Protein AF-A0A1V5UPF5-F1 (afdb_monomer)

Nearest PDB structures (foldseek):
  2l09-assembly1_A  TM=5.453E-01  e=5.089E+00  Nostoc sp. PCC 7120 = FACHB-418
  9bcu-assembly1_C  TM=4.650E-01  e=4.162E+00  Thermococcus kodakarensis

Radius of gyration: 25.53 Å; Cα contacts (8 Å, |Δi|>4): 55; chains: 1; bounding box: 58×65×45 Å

Secondary structure (DSSP, 8-state):
--HHHHHHHHHHHHHHHHHHHTTS---------PPEEESSSS-EEEHHHHHHHHHHHHHHHHHHHHHHHHHHHHHH----S-HHHHHHHHHHHS---PPPPP-HHHHHTT-

Mean predicted aligned error: 14.4 Å

Solvent-accessible surface area (backbone atoms only — not comparable to full-atom values): 6864 Å² total; per-residue (Å²): 129,61,70,67,56,55,50,50,51,51,52,51,57,51,50,56,54,50,62,66,55,66,74,68,71,83,74,84,65,78,80,65,82,67,69,68,42,74,82,46,99,74,32,51,41,31,69,70,56,53,51,52,39,30,74,73,49,36,66,69,52,32,49,57,48,52,50,56,50,28,54,48,30,69,75,67,70,62,83,73,100,46,46,60,62,49,49,56,54,50,46,72,74,57,64,76,83,70,82,74,76,80,59,62,70,64,57,62,74,74,113

Foldseek 3Di:
DPVVVVVVVVVVVVVVVVVVVVVPPPPPDDDPPADWDDPDPQATDHPVLLVVLCVVQNPVRSVVLRVVLRVCCVVPVDDDPHSSVVSVVVCVVVPDPDPDPPDVVVVVVVD

Structure (mmCIF, N/CA/C/O backbone):
data_AF-A0A1V5UPF5-F1
#
_entry.id   AF-A0A1V5UPF5-F1
#
loop_
_atom_site.group_PDB
_atom_site.id
_atom_site.type_symbol
_atom_site.label_atom_id
_atom_site.label_alt_id
_atom_site.label_comp_id
_atom_site.label_asym_id
_atom_site.label_entity_id
_atom_site.label_seq_id
_atom_site.pdbx_PDB_ins_code
_atom_site.Cartn_x
_atom_site.Cartn_y
_atom_site.Cartn_z
_atom_site.occupancy
_atom_site.B_iso_or_equiv
_atom_site.auth_seq_id
_atom_site.auth_comp_id
_atom_site.auth_asym_id
_atom_site.auth_atom_id
_atom_site.pdbx_PDB_model_num
ATOM 1 N N . MET A 1 1 ? 18.493 49.803 26.426 1.00 59.81 1 MET A N 1
ATOM 2 C CA . MET A 1 1 ? 17.443 48.785 26.584 1.00 59.81 1 MET A CA 1
ATOM 3 C C . MET A 1 1 ? 18.143 47.566 27.131 1.00 59.81 1 MET A C 1
ATOM 5 O O . MET A 1 1 ? 19.114 47.123 26.522 1.00 59.81 1 MET A O 1
ATOM 9 N N . ASP A 1 2 ? 17.796 47.146 28.342 1.00 83.88 2 ASP A N 1
ATOM 10 C CA . ASP A 1 2 ? 18.446 45.993 28.954 1.00 83.88 2 ASP A CA 1
ATOM 11 C C . ASP A 1 2 ? 18.198 44.773 28.070 1.00 83.88 2 ASP A C 1
ATOM 13 O O . ASP A 1 2 ? 17.053 44.393 27.844 1.00 83.88 2 ASP A O 1
A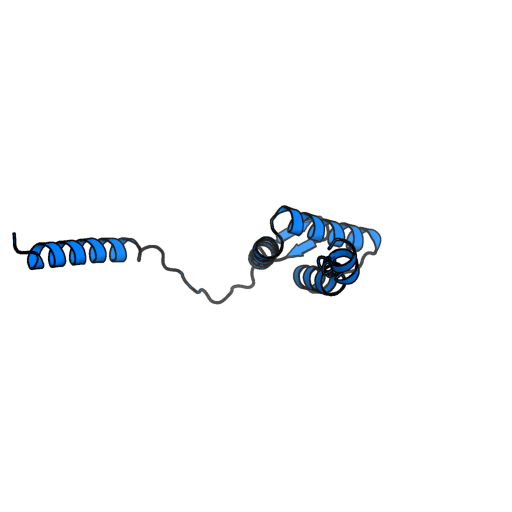TOM 17 N N . LYS A 1 3 ? 19.269 44.136 27.581 1.00 85.19 3 LYS A N 1
ATOM 18 C CA . LYS A 1 3 ? 19.186 42.885 26.800 1.00 85.19 3 LYS A CA 1
ATOM 19 C C . LYS A 1 3 ? 18.378 41.806 27.530 1.00 85.19 3 LYS A C 1
ATOM 21 O O . LYS A 1 3 ? 17.832 40.906 26.908 1.00 85.19 3 LYS A O 1
ATOM 26 N N . LEU A 1 4 ? 18.311 41.909 28.858 1.00 84.19 4 LEU A N 1
ATOM 27 C CA . LEU A 1 4 ? 17.498 41.068 29.724 1.00 84.19 4 LEU A CA 1
ATOM 28 C C . LEU A 1 4 ? 15.991 41.299 29.530 1.00 84.19 4 LEU A C 1
ATOM 30 O O . LEU A 1 4 ? 15.226 40.345 29.599 1.00 84.19 4 LEU A O 1
ATOM 34 N N . GLU A 1 5 ? 15.570 42.536 29.283 1.00 86.75 5 GLU A N 1
ATOM 35 C CA . GLU A 1 5 ? 14.171 42.891 29.037 1.00 86.75 5 GLU A CA 1
ATOM 36 C C . GLU A 1 5 ? 13.729 42.444 27.642 1.00 86.75 5 GLU A C 1
ATOM 38 O O . GLU A 1 5 ? 12.663 41.857 27.488 1.00 86.75 5 GLU A O 1
ATOM 43 N N . GLU A 1 6 ? 14.606 42.592 26.647 1.00 86.44 6 GLU A N 1
ATOM 44 C CA . GLU A 1 6 ? 14.387 42.059 25.296 1.00 86.44 6 GLU A CA 1
ATOM 45 C C . GLU A 1 6 ? 14.307 40.521 25.291 1.00 86.44 6 GLU A C 1
ATOM 47 O O . GLU A 1 6 ? 13.483 39.941 24.586 1.00 86.44 6 GLU A O 1
ATOM 52 N N . LEU A 1 7 ? 15.115 39.842 26.116 1.00 87.44 7 LEU A N 1
ATOM 53 C CA . LEU A 1 7 ? 15.069 38.384 26.259 1.00 87.44 7 LEU A CA 1
ATOM 54 C C . LEU A 1 7 ? 13.761 37.912 26.913 1.00 87.44 7 LEU A C 1
ATOM 56 O O . LEU A 1 7 ? 13.197 36.897 26.505 1.00 87.44 7 LEU A O 1
ATOM 60 N N . LYS A 1 8 ? 13.280 38.648 27.922 1.00 84.00 8 LYS A N 1
ATOM 61 C CA . LYS A 1 8 ? 12.001 38.373 28.590 1.00 84.00 8 LYS A CA 1
ATOM 62 C C . LYS A 1 8 ? 10.819 38.597 27.649 1.00 84.00 8 LYS A C 1
ATOM 64 O O . LYS A 1 8 ? 9.923 37.759 27.611 1.00 84.00 8 LYS A O 1
ATOM 69 N N . ASP A 1 9 ? 10.837 39.677 26.868 1.00 91.81 9 ASP A N 1
ATOM 70 C CA . ASP A 1 9 ? 9.806 39.960 25.865 1.00 91.81 9 ASP A CA 1
ATOM 71 C C . ASP A 1 9 ? 9.770 38.872 24.785 1.00 91.81 9 ASP A C 1
ATOM 73 O O . ASP A 1 9 ? 8.709 38.324 24.487 1.00 91.81 9 ASP A O 1
ATOM 77 N N . LEU A 1 10 ? 10.938 38.457 24.281 1.00 87.25 10 LEU A N 1
ATOM 78 C CA . LEU A 1 10 ? 11.042 37.373 23.305 1.00 87.25 10 LEU A CA 1
ATOM 79 C C . LEU A 1 10 ? 10.534 36.038 23.868 1.00 87.25 10 LEU A C 1
ATOM 81 O O . LEU A 1 10 ? 9.816 35.321 23.170 1.00 87.25 10 LEU A O 1
ATOM 85 N N . ALA A 1 11 ? 10.867 35.714 25.121 1.00 88.06 11 ALA A N 1
ATOM 86 C CA . ALA A 1 11 ? 10.386 34.506 25.788 1.00 88.06 11 ALA A CA 1
ATOM 87 C C . ALA A 1 11 ? 8.857 34.509 25.942 1.00 88.06 11 ALA A C 1
ATOM 89 O O . ALA A 1 11 ? 8.215 33.502 25.649 1.00 88.06 11 ALA A O 1
ATOM 90 N N . ASN A 1 12 ? 8.267 35.650 26.308 1.00 84.50 12 ASN A N 1
ATOM 91 C CA . ASN A 1 12 ? 6.815 35.806 26.398 1.00 84.50 12 ASN A CA 1
ATOM 92 C C . ASN A 1 12 ? 6.145 35.706 25.021 1.00 84.50 12 ASN A C 1
ATOM 94 O O . ASN A 1 12 ? 5.117 35.047 24.884 1.00 84.50 12 ASN A O 1
ATOM 98 N N . ARG A 1 13 ? 6.746 36.292 23.977 1.00 83.25 13 ARG A N 1
ATOM 99 C CA . ARG A 1 13 ? 6.251 36.180 22.597 1.00 83.25 13 ARG A CA 1
ATOM 100 C C . ARG A 1 13 ? 6.244 34.735 22.111 1.00 83.25 13 ARG A C 1
ATOM 102 O O . ARG A 1 13 ? 5.285 34.321 21.469 1.00 83.25 13 ARG A O 1
ATOM 109 N N . ILE A 1 14 ? 7.292 33.976 22.432 1.00 81.00 14 ILE A N 1
ATOM 110 C CA . ILE A 1 14 ? 7.379 32.547 22.116 1.00 81.00 14 ILE A CA 1
ATOM 111 C C . ILE A 1 14 ? 6.324 31.761 22.906 1.00 81.00 14 ILE A C 1
ATOM 113 O O . ILE A 1 14 ? 5.610 30.959 22.309 1.00 81.00 14 ILE A O 1
ATOM 117 N N . LEU A 1 15 ? 6.169 32.018 24.208 1.00 76.88 15 LEU A N 1
ATOM 118 C CA . LEU A 1 15 ? 5.190 31.324 25.049 1.00 76.88 15 LEU A CA 1
ATOM 119 C C . LEU A 1 15 ? 3.757 31.497 24.521 1.00 76.88 15 LEU A C 1
ATOM 121 O O . LEU A 1 15 ? 3.073 30.505 24.293 1.00 76.88 15 LEU A O 1
ATOM 125 N N . VAL A 1 16 ? 3.361 32.732 24.195 1.00 76.50 16 VAL A N 1
ATOM 126 C CA . VAL A 1 16 ? 2.041 33.041 23.614 1.00 76.50 16 VAL A CA 1
ATOM 127 C C . VAL A 1 16 ? 1.817 32.317 22.278 1.00 76.50 16 VAL A C 1
ATOM 129 O O . VAL A 1 16 ? 0.707 31.879 21.984 1.00 76.50 16 VAL A O 1
ATOM 132 N N . THR A 1 17 ? 2.859 32.148 21.454 1.00 71.50 17 THR A N 1
ATOM 133 C CA . THR A 1 17 ? 2.731 31.385 20.197 1.00 71.50 17 THR A CA 1
ATOM 134 C C . THR A 1 17 ? 2.608 29.880 20.410 1.00 71.50 17 THR A C 1
ATOM 136 O O . THR A 1 17 ? 1.927 29.225 19.628 1.00 71.50 17 THR A O 1
ATOM 139 N N . VAL A 1 18 ? 3.228 29.327 21.455 1.00 67.50 18 VAL A N 1
ATOM 140 C CA . VAL A 1 18 ? 3.086 27.906 21.800 1.00 67.50 18 VAL A CA 1
ATOM 141 C C . VAL A 1 18 ? 1.681 27.639 22.338 1.00 67.50 18 VAL A C 1
ATOM 143 O O . VAL A 1 18 ? 1.029 26.719 21.857 1.00 67.50 18 VAL A O 1
ATOM 146 N N . GLU A 1 19 ? 1.163 28.501 23.217 1.00 67.94 19 GLU A N 1
ATOM 147 C CA . GLU A 1 19 ? -0.220 28.431 23.721 1.00 67.94 19 GLU A CA 1
ATOM 148 C C . GLU A 1 19 ? -1.261 28.487 22.584 1.00 67.94 19 GLU A C 1
ATOM 150 O O . GLU A 1 19 ? -2.279 27.798 22.628 1.00 67.94 19 GLU A O 1
ATOM 155 N N . ALA A 1 20 ? -0.995 29.247 21.516 1.00 64.69 20 ALA A N 1
ATOM 156 C CA . ALA A 1 20 ? -1.863 29.303 20.336 1.00 64.69 20 ALA A CA 1
ATOM 157 C C . ALA A 1 20 ? -1.807 28.035 19.455 1.00 64.69 20 ALA A C 1
ATOM 159 O O . ALA A 1 20 ? -2.746 27.771 18.703 1.00 64.69 20 ALA A O 1
ATOM 160 N N . LEU A 1 21 ? -0.730 27.247 19.539 1.00 62.44 21 LEU A N 1
ATOM 161 C CA . LEU A 1 21 ? -0.565 25.980 18.814 1.00 62.44 21 LEU A CA 1
ATOM 162 C C . LEU A 1 21 ? -1.114 24.773 19.594 1.00 62.44 21 LEU A C 1
ATOM 164 O O . LEU A 1 21 ? -1.346 23.719 19.006 1.00 62.44 21 LEU A O 1
ATOM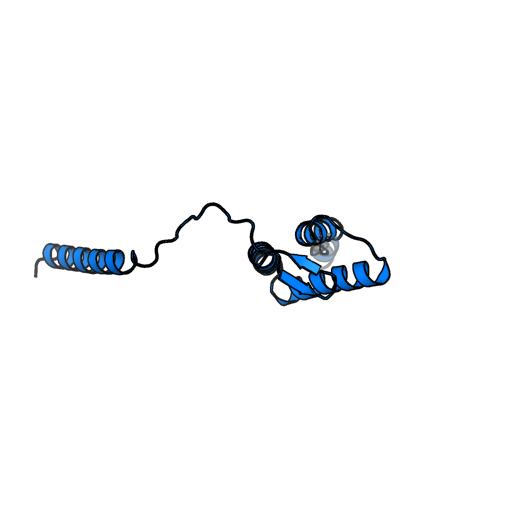 168 N N . GLU A 1 22 ? -1.421 24.930 20.883 1.00 54.81 22 GLU A N 1
ATOM 169 C CA . GLU A 1 22 ? -2.078 23.907 21.715 1.00 54.81 22 GLU A CA 1
ATOM 170 C C . GLU A 1 22 ? -3.590 23.755 21.427 1.00 54.81 22 GLU A C 1
ATOM 172 O O . GLU A 1 22 ? -4.296 23.005 22.102 1.00 54.81 22 GLU A O 1
ATOM 177 N N . GLY A 1 23 ? -4.092 24.418 20.378 1.00 51.62 23 GLY A N 1
ATOM 178 C CA . GLY A 1 23 ? -5.432 24.217 19.820 1.00 51.62 23 GLY A CA 1
ATOM 179 C C . GLY A 1 23 ? -5.564 23.007 18.886 1.00 51.62 23 GLY A C 1
ATOM 180 O O . GLY A 1 23 ? -6.684 22.571 18.617 1.00 51.62 23 GLY A O 1
ATOM 181 N N . GLU A 1 24 ? -4.458 22.412 18.429 1.00 54.84 24 GLU A N 1
ATOM 182 C CA . GLU A 1 24 ? -4.480 21.130 17.717 1.00 54.84 24 GLU A CA 1
ATOM 183 C C . GLU A 1 24 ? -4.115 20.004 18.682 1.00 54.84 24 GLU A C 1
ATOM 185 O O . GLU A 1 24 ? -2.996 19.494 18.745 1.00 54.84 24 GLU A O 1
ATOM 190 N N . CYS A 1 25 ? -5.106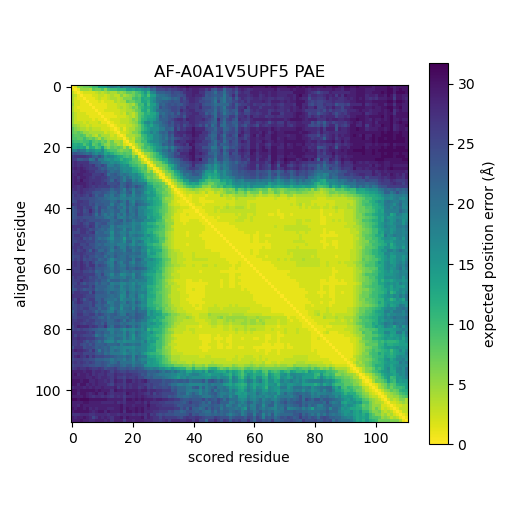 19.614 19.480 1.00 36.41 25 CYS A N 1
ATOM 191 C CA . CYS A 1 25 ? -5.024 18.420 20.298 1.00 36.41 25 CYS A CA 1
ATOM 192 C C . CYS A 1 25 ? -4.808 17.192 19.395 1.00 36.41 25 CYS A C 1
ATOM 194 O O . CYS A 1 25 ? -5.719 16.725 18.711 1.00 36.41 25 CYS A O 1
ATOM 196 N N . PHE A 1 26 ? -3.595 16.628 19.406 1.00 43.66 26 PHE A N 1
ATOM 197 C CA . PHE A 1 26 ? -3.356 15.290 18.870 1.00 43.66 26 PHE A CA 1
ATOM 198 C C . PHE A 1 26 ? -4.019 14.285 19.815 1.00 43.66 26 PHE A C 1
ATOM 200 O O . PHE A 1 26 ? -3.398 13.702 20.707 1.00 43.66 26 PHE A O 1
ATOM 207 N N . THR A 1 27 ? -5.334 14.133 19.677 1.00 45.72 27 THR A N 1
ATOM 208 C CA . THR A 1 27 ? -6.100 13.144 20.419 1.00 45.72 27 THR A CA 1
ATOM 209 C C . THR A 1 27 ? -5.629 11.765 19.975 1.00 45.72 27 THR A C 1
ATOM 211 O O . THR A 1 27 ? -5.994 11.285 18.900 1.00 45.72 27 THR A O 1
ATOM 214 N N . VAL A 1 28 ? -4.828 11.100 20.810 1.00 55.78 28 VAL A N 1
ATOM 215 C CA . VAL A 1 28 ? -4.575 9.660 20.697 1.00 55.78 28 VAL A CA 1
ATOM 216 C C . VAL A 1 28 ? -5.854 8.941 21.134 1.00 55.78 28 VAL A C 1
ATOM 218 O O . VAL A 1 28 ? -5.965 8.406 22.237 1.00 55.78 28 VAL A O 1
ATOM 221 N N . GLU A 1 29 ? -6.877 8.984 20.279 1.00 52.41 29 GLU A N 1
ATOM 222 C CA . GLU A 1 29 ? -8.060 8.154 20.439 1.00 52.41 29 GLU A CA 1
ATOM 223 C C . GLU A 1 29 ? -7.638 6.685 20.306 1.00 52.41 29 GLU A C 1
ATOM 225 O O . GLU A 1 29 ? -6.928 6.300 19.373 1.00 52.41 29 GLU A O 1
ATOM 230 N N . LYS A 1 30 ? -8.090 5.835 21.239 1.00 52.84 30 LYS A N 1
ATOM 231 C CA . LYS A 1 30 ? -7.968 4.376 21.101 1.00 52.84 30 LYS A CA 1
ATOM 232 C C . LYS A 1 30 ? -8.474 3.984 19.711 1.00 52.84 30 LYS A C 1
ATOM 234 O O . LYS A 1 30 ? -9.577 4.411 19.363 1.00 52.84 30 LYS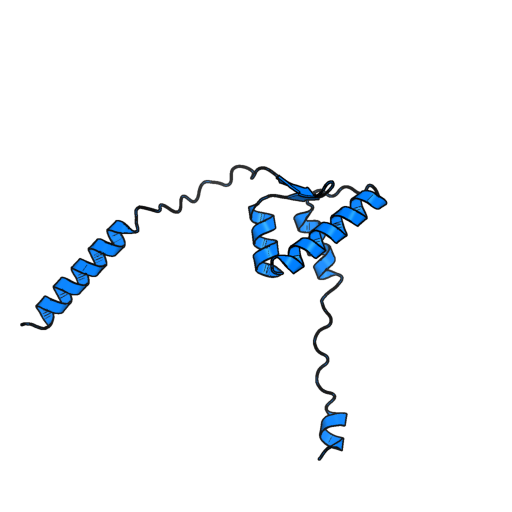 A O 1
ATOM 239 N N . PRO A 1 31 ? -7.731 3.175 18.932 1.00 53.12 31 PRO A N 1
ATOM 240 C CA . PRO A 1 31 ? -8.053 2.948 17.534 1.00 53.12 31 PRO A CA 1
ATOM 241 C C . PRO A 1 31 ? -9.419 2.268 17.436 1.00 53.12 31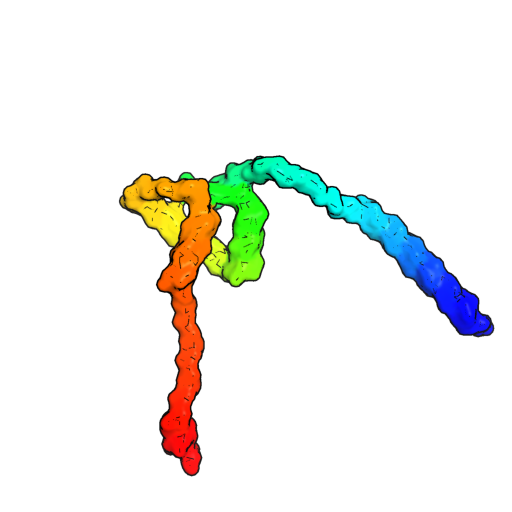 PRO A C 1
ATOM 243 O O . PRO A 1 31 ? -9.550 1.052 17.602 1.00 53.12 31 PRO A O 1
ATOM 246 N N . LYS A 1 32 ? -10.466 3.056 17.155 1.00 60.03 32 LYS A N 1
ATOM 247 C CA . LYS A 1 32 ? -11.680 2.537 16.527 1.00 60.03 32 LYS A CA 1
ATOM 248 C C . LYS A 1 32 ? -11.187 1.746 15.328 1.00 60.03 32 LYS A C 1
ATOM 250 O O . LYS A 1 32 ? -10.373 2.270 14.571 1.00 60.03 32 LYS A O 1
ATOM 255 N N . ARG A 1 33 ? -11.627 0.489 15.192 1.00 62.72 33 ARG A N 1
ATOM 256 C CA . ARG A 1 33 ? -11.252 -0.359 14.051 1.00 62.72 33 ARG A CA 1
ATOM 257 C C . ARG A 1 33 ? -11.478 0.467 12.794 1.00 62.72 33 ARG A C 1
ATOM 259 O O . ARG A 1 33 ? -12.622 0.795 12.474 1.00 62.72 33 ARG A O 1
ATOM 266 N N . SER A 1 34 ? -10.382 0.886 12.177 1.00 74.31 34 SER A N 1
ATOM 267 C CA . SER A 1 34 ? -10.402 1.810 11.060 1.00 74.31 34 SER A CA 1
ATOM 268 C C . SER A 1 34 ? -11.227 1.167 9.955 1.00 74.31 34 SER A C 1
ATOM 270 O O . SER A 1 34 ? -11.109 -0.032 9.678 1.00 74.31 34 SER A O 1
ATOM 272 N N . LYS A 1 35 ? -12.157 1.941 9.391 1.00 87.06 35 LYS A N 1
ATOM 273 C CA . LYS A 1 35 ? -13.024 1.445 8.324 1.00 87.06 35 LYS A CA 1
ATOM 274 C C . LYS A 1 35 ? -12.126 1.052 7.152 1.00 87.06 35 LYS A C 1
ATOM 276 O O . LYS A 1 35 ? -11.272 1.832 6.738 1.00 87.06 35 LYS A O 1
ATOM 281 N N . LYS A 1 36 ? -12.290 -0.173 6.651 1.00 89.88 36 LYS A N 1
ATOM 282 C CA . LYS A 1 36 ? -11.591 -0.606 5.441 1.00 89.88 36 LYS A CA 1
ATOM 283 C C . LYS A 1 36 ? -12.235 0.078 4.242 1.00 89.88 36 LYS A C 1
ATOM 285 O O . LYS A 1 36 ? -13.450 -0.003 4.069 1.00 89.88 36 LYS A O 1
ATOM 290 N N . VAL A 1 37 ? -11.409 0.717 3.433 1.00 93.56 37 VAL A N 1
ATOM 291 C CA . VAL A 1 37 ? -11.771 1.366 2.178 1.00 93.56 37 VAL A CA 1
ATOM 292 C C . VAL A 1 37 ? -11.335 0.458 1.027 1.00 93.56 37 VAL A C 1
ATOM 294 O O . VAL A 1 37 ? -10.357 -0.290 1.128 1.00 93.56 37 VAL A O 1
ATOM 297 N N . ARG A 1 38 ? -12.109 0.469 -0.059 1.00 95.31 38 ARG A N 1
ATOM 298 C CA . ARG A 1 38 ? -11.749 -0.193 -1.315 1.00 95.31 38 ARG A CA 1
ATOM 299 C C . ARG A 1 38 ? -10.823 0.724 -2.104 1.00 95.31 38 ARG A C 1
ATOM 301 O O . ARG A 1 38 ? -11.242 1.813 -2.472 1.00 95.31 38 ARG A O 1
ATOM 308 N N . TYR A 1 39 ? -9.604 0.261 -2.355 1.00 95.06 39 TYR A N 1
ATOM 309 C CA . TYR A 1 39 ? -8.618 0.966 -3.184 1.00 95.06 39 TYR A CA 1
ATOM 310 C C . TYR A 1 39 ? -8.589 0.437 -4.618 1.00 95.06 39 TYR A C 1
ATOM 312 O O . TYR A 1 39 ? -8.264 1.171 -5.539 1.00 95.06 39 TYR A O 1
ATOM 320 N N . ALA A 1 40 ? -8.989 -0.820 -4.806 1.00 95.00 40 ALA A N 1
ATOM 321 C CA . ALA A 1 40 ? -9.264 -1.404 -6.110 1.00 95.00 40 ALA A CA 1
ATOM 322 C C . ALA A 1 40 ? -10.464 -2.358 -6.000 1.00 95.00 40 ALA A C 1
ATOM 324 O O . ALA A 1 40 ? -11.028 -2.554 -4.918 1.00 95.00 40 ALA A O 1
ATOM 325 N N . GLU A 1 41 ? -10.851 -2.985 -7.108 1.00 95.75 41 GLU A N 1
ATOM 326 C CA . GLU A 1 41 ? -12.016 -3.877 -7.178 1.00 95.75 41 GLU A CA 1
ATOM 327 C C . GLU A 1 41 ? -11.947 -5.028 -6.152 1.00 95.75 41 GLU A C 1
ATOM 329 O O . GLU A 1 41 ? -12.921 -5.318 -5.438 1.00 95.75 41 GLU A O 1
ATOM 334 N N . TYR A 1 42 ? -10.756 -5.618 -6.003 1.00 95.88 42 TYR A N 1
ATOM 335 C CA . TYR A 1 42 ? -10.482 -6.741 -5.106 1.00 95.88 42 TYR A CA 1
ATOM 336 C C . TYR A 1 42 ? -9.585 -6.378 -3.916 1.00 95.88 42 TYR A C 1
ATOM 338 O O . TYR A 1 42 ? -9.311 -7.258 -3.096 1.00 95.88 42 TYR A O 1
ATOM 346 N N . VAL A 1 43 ? -9.130 -5.127 -3.787 1.00 96.19 43 VAL A N 1
ATOM 347 C CA . VAL A 1 43 ? -8.170 -4.701 -2.750 1.00 96.19 43 VAL A CA 1
ATOM 348 C C . VAL A 1 43 ? -8.825 -3.760 -1.743 1.00 96.19 43 VAL A C 1
ATOM 350 O O . VAL A 1 43 ? -9.356 -2.703 -2.087 1.00 96.19 43 VAL A O 1
ATOM 353 N N . THR A 1 44 ? -8.756 -4.153 -0.472 1.00 95.94 44 THR A N 1
ATOM 354 C CA . THR A 1 44 ? -9.330 -3.435 0.667 1.00 95.94 44 THR A CA 1
ATOM 355 C C . THR A 1 44 ? -8.315 -3.274 1.790 1.00 95.94 44 THR A C 1
ATOM 357 O O . THR A 1 44 ? -7.744 -4.251 2.278 1.00 95.94 44 THR A O 1
ATOM 360 N N . MET A 1 45 ? -8.124 -2.044 2.254 1.00 95.38 45 MET A N 1
ATOM 361 C CA . MET A 1 45 ? -7.262 -1.740 3.398 1.00 95.38 45 MET A CA 1
ATOM 362 C C . MET A 1 45 ? -7.734 -0.467 4.095 1.00 95.38 45 MET A C 1
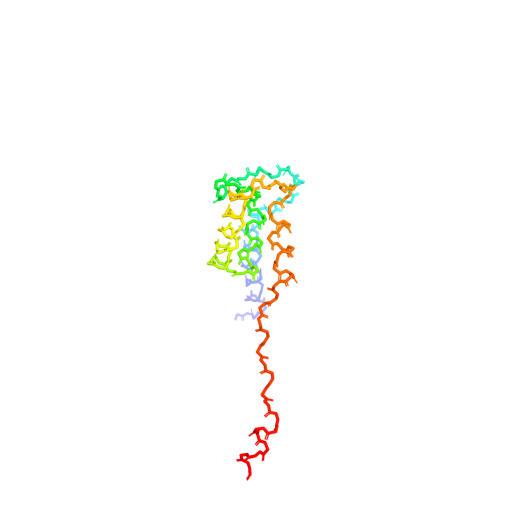ATOM 364 O O . MET A 1 45 ? -8.680 0.182 3.659 1.00 95.38 45 MET A O 1
ATOM 368 N N . THR A 1 46 ? -7.133 -0.141 5.227 1.00 95.62 46 THR A N 1
ATOM 369 C CA . THR A 1 46 ? -7.430 1.093 5.960 1.00 95.62 46 THR A CA 1
ATOM 370 C C . THR A 1 46 ? -6.608 2.258 5.410 1.00 95.62 46 THR A C 1
ATOM 372 O O . THR A 1 46 ? -5.526 2.054 4.862 1.00 95.62 46 THR A O 1
ATOM 375 N N . GLU A 1 47 ? -7.080 3.490 5.600 1.00 93.94 47 GLU A N 1
ATOM 376 C CA . GLU A 1 47 ? -6.342 4.692 5.176 1.00 93.94 47 GLU A CA 1
ATOM 377 C C . GLU A 1 47 ? -4.955 4.788 5.815 1.00 93.94 47 GLU A C 1
ATOM 379 O O . GLU A 1 47 ? -3.992 5.182 5.165 1.00 93.94 47 GLU A O 1
ATOM 384 N N . GLN A 1 48 ? -4.828 4.337 7.065 1.00 93.44 48 GLN A N 1
ATOM 385 C CA . GLN A 1 48 ? -3.550 4.283 7.773 1.00 93.44 48 GLN A CA 1
ATOM 386 C C . GLN A 1 48 ? -2.574 3.281 7.141 1.00 93.44 48 GLN A C 1
ATOM 388 O O . GLN A 1 48 ? -1.378 3.545 7.073 1.00 93.44 48 GLN A O 1
ATOM 393 N N . GLU A 1 49 ? -3.060 2.122 6.693 1.00 95.25 49 GLU A N 1
ATOM 394 C CA . GLU A 1 49 ? -2.232 1.138 5.986 1.00 95.25 49 GLU A CA 1
ATOM 395 C C . GLU A 1 49 ? -1.789 1.671 4.622 1.00 95.25 49 GLU A C 1
ATOM 397 O O . GLU A 1 49 ? -0.619 1.542 4.273 1.00 95.25 49 GLU A O 1
ATOM 402 N N . HIS A 1 50 ? -2.692 2.321 3.887 1.00 96.38 50 HIS A N 1
ATOM 403 C CA . HIS A 1 50 ? -2.369 2.953 2.611 1.00 96.38 50 HIS A CA 1
ATOM 404 C C . HIS A 1 50 ? -1.333 4.076 2.768 1.00 96.38 50 HIS A C 1
ATOM 406 O O . HIS A 1 50 ? -0.348 4.108 2.036 1.00 96.38 50 HIS A O 1
ATOM 412 N N . ALA A 1 51 ? -1.495 4.946 3.770 1.00 95.50 51 ALA A N 1
ATOM 413 C CA . ALA A 1 51 ? -0.533 6.003 4.074 1.00 95.50 51 ALA A CA 1
ATOM 414 C C . ALA A 1 51 ? 0.867 5.442 4.379 1.00 95.50 51 ALA A C 1
ATOM 416 O O . ALA A 1 51 ? 1.856 5.965 3.875 1.00 95.50 51 ALA A O 1
ATOM 417 N N . LYS A 1 52 ? 0.954 4.328 5.121 1.00 96.25 52 LYS A N 1
ATOM 418 C CA . LYS A 1 52 ? 2.227 3.630 5.376 1.00 96.25 52 LYS A CA 1
ATOM 419 C C . LYS A 1 52 ? 2.862 3.068 4.106 1.00 96.25 52 LYS A C 1
ATOM 421 O O . LYS A 1 52 ? 4.082 3.073 3.987 1.00 96.25 52 LYS A O 1
ATOM 426 N N . LEU A 1 53 ? 2.058 2.559 3.168 1.00 96.25 53 LEU A N 1
ATOM 427 C CA . LEU A 1 53 ? 2.582 2.111 1.876 1.00 96.25 53 LEU A CA 1
ATOM 428 C C . LEU A 1 53 ? 3.164 3.293 1.092 1.00 96.25 53 LEU A 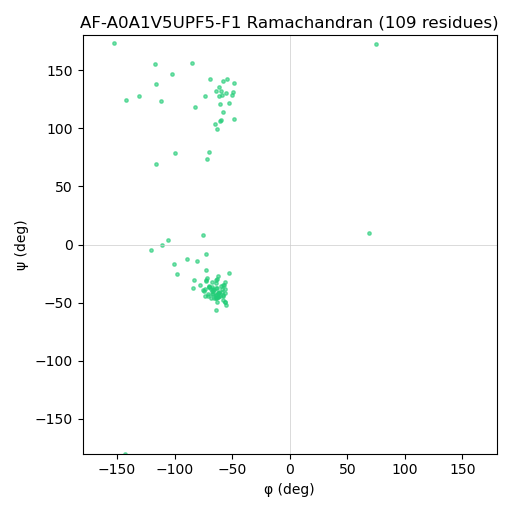C 1
ATOM 430 O O . LEU A 1 53 ? 4.280 3.177 0.593 1.00 96.25 53 LEU A O 1
ATOM 434 N N . ILE A 1 54 ? 2.471 4.436 1.065 1.00 96.38 54 ILE A N 1
ATOM 435 C CA . ILE A 1 54 ? 2.963 5.654 0.403 1.00 96.38 54 ILE A CA 1
ATOM 436 C C . ILE A 1 54 ? 4.255 6.152 1.050 1.00 96.38 54 ILE A C 1
ATOM 438 O O . ILE A 1 54 ? 5.193 6.493 0.338 1.00 96.38 54 ILE A O 1
ATOM 442 N N . GLU A 1 55 ? 4.333 6.173 2.380 1.00 95.25 55 GLU A N 1
ATOM 443 C CA . GLU A 1 55 ? 5.546 6.571 3.102 1.00 95.25 55 GLU A CA 1
ATOM 444 C C . GLU A 1 55 ? 6.744 5.682 2.731 1.00 95.25 55 GLU A C 1
ATOM 446 O O . GLU A 1 55 ? 7.862 6.167 2.572 1.00 95.25 55 GLU A O 1
ATOM 451 N N . GLN A 1 56 ? 6.507 4.381 2.542 1.00 94.38 56 GLN A N 1
ATOM 452 C CA . GLN A 1 56 ? 7.562 3.411 2.266 1.00 94.38 56 GLN A CA 1
ATOM 453 C C . GLN A 1 56 ? 7.958 3.323 0.782 1.00 94.38 56 GLN A C 1
ATOM 455 O O . GLN A 1 56 ? 9.132 3.112 0.474 1.00 94.38 56 GLN A O 1
ATOM 460 N N . PHE A 1 57 ? 6.998 3.432 -0.139 1.00 93.44 57 PHE A N 1
ATOM 461 C CA . PHE A 1 57 ? 7.189 3.146 -1.569 1.00 93.44 57 PHE A CA 1
ATOM 462 C C . PHE A 1 57 ? 6.909 4.339 -2.489 1.00 93.44 57 PHE A C 1
ATOM 464 O O . PHE A 1 57 ? 7.118 4.238 -3.699 1.00 93.44 57 PHE A O 1
ATOM 471 N N . GLY A 1 58 ? 6.434 5.458 -1.945 1.00 95.50 58 GLY A N 1
ATOM 472 C CA . GLY A 1 58 ? 5.883 6.566 -2.717 1.00 95.50 58 GLY A CA 1
ATOM 473 C C . GLY A 1 58 ? 4.482 6.266 -3.257 1.00 95.50 58 GLY A C 1
ATOM 474 O O . GLY A 1 58 ? 3.973 5.147 -3.155 1.00 95.50 58 GLY A O 1
ATOM 475 N N . VAL A 1 59 ? 3.852 7.284 -3.846 1.00 93.56 59 VAL A N 1
ATOM 476 C CA . VAL A 1 59 ? 2.489 7.188 -4.400 1.00 93.56 59 VAL A CA 1
ATOM 477 C C . VAL A 1 59 ? 2.442 6.194 -5.561 1.00 93.56 59 VAL A C 1
ATOM 479 O O . VAL A 1 59 ? 1.754 5.183 -5.469 1.00 93.56 59 VAL A O 1
ATOM 482 N N . THR A 1 60 ? 3.263 6.408 -6.589 1.00 94.31 60 THR A N 1
ATOM 483 C CA . THR A 1 60 ? 3.344 5.533 -7.771 1.00 94.31 60 THR A CA 1
ATOM 484 C C . THR A 1 60 ? 3.750 4.107 -7.415 1.00 94.31 60 THR A C 1
ATOM 486 O O . THR A 1 60 ? 3.120 3.150 -7.850 1.00 94.31 60 THR A O 1
ATOM 489 N N . GLY A 1 61 ? 4.750 3.939 -6.544 1.00 94.69 61 GLY A N 1
ATOM 490 C CA . GLY A 1 61 ? 5.155 2.606 -6.096 1.00 94.69 61 GLY A CA 1
ATOM 491 C C . GLY A 1 61 ? 4.055 1.874 -5.319 1.00 94.69 61 GLY A C 1
ATOM 492 O O . GLY A 1 61 ? 3.994 0.643 -5.349 1.00 94.69 61 GLY A O 1
ATOM 493 N N . THR A 1 62 ? 3.187 2.602 -4.619 1.00 96.00 62 THR A N 1
ATOM 494 C CA . THR A 1 62 ? 2.037 2.021 -3.919 1.00 96.00 62 THR A CA 1
ATOM 495 C C . THR A 1 62 ? 0.945 1.599 -4.895 1.00 96.00 62 THR A C 1
ATOM 497 O O . THR A 1 62 ? 0.439 0.483 -4.771 1.00 96.00 62 THR A O 1
ATOM 500 N N . GLU A 1 63 ? 0.629 2.437 -5.883 1.00 96.75 63 GLU A N 1
ATOM 501 C CA . GLU A 1 63 ? -0.339 2.138 -6.948 1.00 96.75 63 GLU A CA 1
ATOM 502 C C . GLU A 1 63 ? 0.044 0.858 -7.705 1.00 96.75 63 GLU A C 1
ATOM 504 O O . GLU A 1 63 ? -0.749 -0.082 -7.743 1.00 96.75 63 GLU A O 1
ATOM 509 N N . ASP A 1 64 ? 1.302 0.735 -8.144 1.00 96.25 64 ASP A N 1
ATOM 510 C CA . ASP A 1 64 ? 1.804 -0.465 -8.834 1.00 96.25 64 ASP A CA 1
ATOM 511 C C . ASP A 1 64 ? 1.604 -1.747 -8.005 1.00 96.25 64 ASP A C 1
ATOM 513 O O . ASP A 1 64 ? 1.301 -2.829 -8.519 1.00 96.25 64 ASP A O 1
ATOM 517 N N . ARG A 1 65 ? 1.796 -1.661 -6.685 1.00 96.06 65 ARG A N 1
ATOM 518 C CA . ARG A 1 65 ? 1.650 -2.802 -5.768 1.00 96.06 65 ARG A CA 1
ATOM 519 C C . ARG A 1 65 ? 0.187 -3.175 -5.556 1.00 96.06 65 ARG A C 1
ATOM 521 O O . ARG A 1 65 ? -0.131 -4.366 -5.478 1.00 96.06 65 ARG A O 1
ATOM 528 N N . ILE A 1 66 ? -0.691 -2.178 -5.468 1.00 97.06 66 ILE A N 1
ATOM 529 C CA . ILE A 1 66 ? -2.139 -2.375 -5.377 1.00 97.06 66 ILE A CA 1
ATOM 530 C C . ILE A 1 66 ? -2.654 -3.025 -6.662 1.00 97.06 66 ILE A C 1
ATOM 532 O O . ILE A 1 66 ? -3.372 -4.023 -6.573 1.00 97.06 66 ILE A O 1
ATOM 536 N N . ASP A 1 67 ? -2.229 -2.543 -7.828 1.00 97.31 67 ASP A N 1
ATOM 537 C CA . ASP A 1 67 ? -2.636 -3.074 -9.129 1.00 97.31 67 ASP A CA 1
ATOM 538 C C . ASP A 1 67 ? -2.174 -4.516 -9.330 1.00 97.31 67 ASP A C 1
ATOM 540 O O . ASP A 1 67 ? -2.975 -5.384 -9.690 1.00 97.31 67 ASP A O 1
ATOM 544 N N . ASN A 1 68 ? -0.918 -4.818 -8.993 1.00 96.25 68 ASN A N 1
ATOM 545 C CA . ASN A 1 68 ? -0.397 -6.183 -9.040 1.00 96.25 68 ASN A CA 1
ATOM 546 C C . ASN A 1 68 ? -1.213 -7.146 -8.162 1.00 96.25 68 ASN A C 1
ATOM 548 O O . ASN A 1 68 ? -1.552 -8.255 -8.590 1.00 96.25 68 ASN A O 1
ATOM 552 N N . LEU A 1 69 ? -1.567 -6.733 -6.939 1.00 96.81 69 LEU A N 1
ATOM 553 C CA . LEU A 1 69 ? -2.409 -7.552 -6.068 1.00 96.81 69 LEU A CA 1
ATOM 554 C C . LEU A 1 69 ? -3.844 -7.661 -6.608 1.00 96.81 69 LEU A C 1
ATOM 556 O O . LEU A 1 69 ? -4.442 -8.737 -6.535 1.00 96.81 69 LEU A O 1
ATOM 560 N N . ASN A 1 70 ? -4.397 -6.584 -7.167 1.00 97.62 70 ASN A N 1
ATOM 561 C CA . ASN A 1 70 ? -5.744 -6.561 -7.728 1.00 97.62 70 ASN A CA 1
ATOM 562 C C . ASN A 1 70 ? -5.879 -7.527 -8.915 1.00 97.62 70 ASN A C 1
ATOM 564 O O . ASN A 1 70 ? -6.772 -8.375 -8.912 1.00 97.62 70 ASN A O 1
ATOM 568 N N . LEU A 1 71 ? -4.949 -7.469 -9.873 1.00 97.62 71 LEU A N 1
ATOM 569 C CA . LEU A 1 71 ? -4.899 -8.362 -11.036 1.00 97.62 71 LEU A CA 1
ATOM 570 C C . LEU A 1 71 ? -4.734 -9.827 -10.624 1.00 97.62 71 LEU A C 1
ATOM 572 O O . LEU A 1 71 ? -5.397 -10.721 -11.159 1.00 97.62 71 LEU A O 1
ATOM 576 N N . TYR A 1 72 ? -3.887 -10.094 -9.631 1.00 97.00 72 TYR A N 1
ATOM 577 C CA . TYR A 1 72 ? -3.716 -11.444 -9.110 1.00 97.00 72 TYR A CA 1
ATOM 578 C C . TYR A 1 72 ? -4.991 -11.978 -8.456 1.00 97.00 72 TYR A C 1
ATOM 580 O O . TYR A 1 72 ? -5.389 -13.112 -8.716 1.00 97.00 72 TYR A O 1
ATOM 588 N N . LYS A 1 73 ? -5.660 -11.186 -7.611 1.00 97.00 73 LYS A N 1
ATOM 589 C CA . LYS A 1 73 ? -6.908 -11.612 -6.959 1.00 97.00 73 LYS A CA 1
ATOM 590 C C . LYS A 1 73 ? -8.033 -11.792 -7.977 1.00 97.00 73 LYS A C 1
ATOM 592 O O . LYS A 1 73 ? -8.766 -12.770 -7.865 1.00 97.00 73 LYS A O 1
ATOM 597 N N . GLY A 1 74 ? -8.116 -10.919 -8.982 1.00 96.88 74 GLY A N 1
ATOM 598 C CA . GLY A 1 74 ? -9.081 -11.028 -10.077 1.00 96.88 74 GLY A CA 1
ATOM 599 C C . GLY A 1 74 ? -8.871 -12.277 -10.939 1.00 96.88 74 GLY A C 1
ATOM 600 O O . GLY A 1 74 ? -9.828 -12.983 -11.236 1.00 96.88 74 GLY A O 1
ATOM 601 N N . SER A 1 75 ? -7.622 -12.609 -11.280 1.00 97.75 75 SER A N 1
ATOM 602 C CA . SER A 1 75 ? -7.307 -13.787 -12.108 1.00 97.75 75 SER A CA 1
ATOM 603 C C . SER A 1 75 ? -7.360 -15.116 -11.348 1.00 97.75 75 SER A C 1
ATOM 605 O O . SER A 1 75 ? -7.747 -16.134 -11.914 1.00 97.75 75 SER A O 1
ATOM 607 N N . THR A 1 76 ? -6.974 -15.133 -10.069 1.00 96.81 76 THR A N 1
ATOM 608 C CA . THR A 1 76 ? -6.870 -16.376 -9.281 1.00 96.81 76 THR A CA 1
ATOM 609 C C . THR A 1 76 ? -8.052 -16.635 -8.351 1.00 96.81 76 THR A C 1
ATOM 611 O O . THR A 1 76 ? -8.186 -17.743 -7.832 1.00 96.81 76 THR A O 1
ATOM 614 N N . GLY A 1 77 ? -8.871 -15.622 -8.060 1.00 95.12 77 GLY A N 1
ATOM 615 C CA . GLY A 1 77 ? -9.952 -15.700 -7.075 1.00 95.12 77 GLY A CA 1
ATOM 616 C C . GLY A 1 77 ? -9.479 -15.824 -5.620 1.00 95.12 77 GLY A C 1
ATOM 617 O O . GLY A 1 77 ? -10.289 -16.098 -4.728 1.00 95.12 77 GLY A O 1
ATOM 618 N N . ARG A 1 78 ? -8.178 -15.648 -5.338 1.00 94.00 78 ARG A N 1
ATOM 619 C CA . ARG A 1 78 ? -7.648 -15.781 -3.974 1.00 94.00 78 ARG A CA 1
ATOM 620 C C . ARG A 1 78 ? -8.111 -14.648 -3.064 1.00 94.00 78 ARG A C 1
ATOM 622 O O . ARG A 1 78 ? -8.161 -13.477 -3.439 1.00 94.00 78 ARG A O 1
ATOM 629 N N . LYS A 1 79 ? -8.385 -15.008 -1.809 1.00 94.44 79 LYS A N 1
ATOM 630 C CA . LYS A 1 79 ? -8.748 -14.079 -0.736 1.00 94.44 79 LYS A CA 1
ATOM 631 C C . LYS A 1 79 ? -7.686 -14.117 0.352 1.00 94.44 79 LYS A C 1
ATOM 633 O O . LYS A 1 79 ? -7.218 -15.188 0.732 1.00 94.44 79 LYS A O 1
ATOM 638 N N . TYR A 1 80 ? -7.337 -12.943 0.857 1.00 94.75 80 TYR A N 1
ATOM 639 C CA . TYR A 1 80 ? -6.372 -12.762 1.933 1.00 94.75 80 TYR A CA 1
ATOM 640 C C . TYR A 1 80 ? -7.058 -12.141 3.149 1.00 94.75 80 TYR A C 1
ATOM 642 O O . TYR A 1 80 ? -8.070 -11.455 3.014 1.00 94.75 80 TYR A O 1
ATOM 650 N N . ALA A 1 81 ? -6.501 -12.374 4.339 1.00 93.94 81 ALA A N 1
ATOM 651 C CA . ALA A 1 81 ? -7.016 -11.784 5.576 1.00 93.94 81 ALA A CA 1
ATOM 652 C C . ALA A 1 81 ? -6.765 -10.262 5.644 1.00 93.94 81 ALA A C 1
AT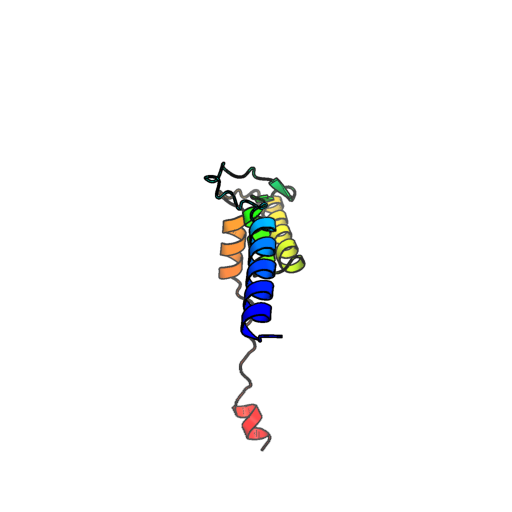OM 654 O O . ALA A 1 81 ? -7.606 -9.499 6.128 1.00 93.94 81 ALA A O 1
ATOM 655 N N . SER A 1 82 ? -5.611 -9.818 5.135 1.00 94.81 82 SER A N 1
ATOM 656 C CA . SER A 1 82 ? -5.246 -8.409 4.987 1.00 94.81 82 SER A CA 1
ATOM 657 C C . SER A 1 82 ? -4.482 -8.210 3.682 1.00 94.81 82 SER A C 1
ATOM 659 O O . SER A 1 82 ? -3.456 -8.856 3.446 1.00 94.81 82 SER A O 1
ATOM 661 N N . ASP A 1 83 ? -4.983 -7.309 2.841 1.00 96.50 83 ASP A N 1
ATOM 662 C CA . ASP A 1 83 ? -4.338 -6.973 1.574 1.00 96.50 83 ASP A CA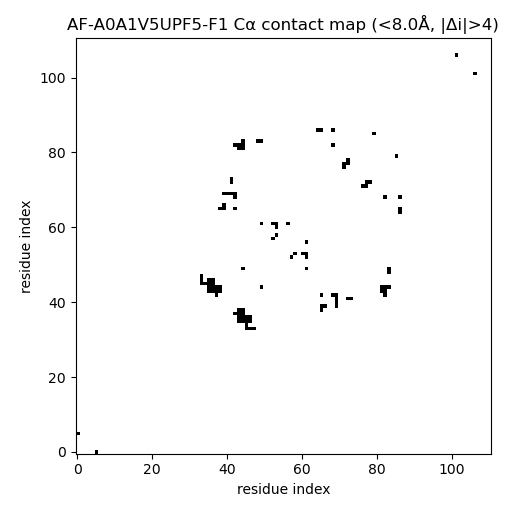 1
ATOM 663 C C . ASP A 1 83 ? -3.032 -6.206 1.802 1.00 96.50 83 ASP A C 1
ATOM 665 O O . ASP A 1 83 ? -2.029 -6.502 1.158 1.00 96.50 83 ASP A O 1
ATOM 669 N N . TYR A 1 84 ? -2.996 -5.335 2.815 1.00 96.81 84 TYR A N 1
ATOM 670 C CA . TYR A 1 84 ? -1.787 -4.634 3.251 1.00 96.81 84 TYR A CA 1
ATOM 671 C C . TYR A 1 84 ? -0.639 -5.597 3.595 1.00 96.81 84 TYR A C 1
ATOM 673 O O . TYR A 1 84 ? 0.459 -5.494 3.046 1.00 96.81 84 TYR A O 1
ATOM 681 N N . LEU A 1 85 ? -0.892 -6.596 4.449 1.00 96.50 85 LEU A N 1
ATOM 682 C CA . LEU A 1 85 ? 0.137 -7.580 4.817 1.00 96.50 85 LEU A CA 1
ATOM 683 C C . LEU A 1 85 ? 0.587 -8.425 3.623 1.00 96.50 85 LEU A C 1
ATOM 685 O O . LEU A 1 85 ? 1.737 -8.861 3.573 1.00 96.50 85 LEU A O 1
ATOM 689 N N . THR A 1 86 ? -0.314 -8.655 2.669 1.00 97.06 86 THR A N 1
ATOM 690 C CA . THR A 1 86 ? -0.015 -9.415 1.454 1.00 97.06 86 THR A CA 1
ATOM 691 C C . THR A 1 86 ? 0.951 -8.647 0.561 1.00 97.06 86 THR A C 1
ATOM 693 O O . THR A 1 86 ? 1.962 -9.219 0.156 1.00 97.06 86 THR A O 1
ATOM 696 N N . ILE A 1 87 ? 0.710 -7.348 0.348 1.00 96.31 87 ILE A N 1
ATOM 697 C CA . ILE A 1 87 ? 1.630 -6.458 -0.377 1.00 96.31 87 ILE A CA 1
ATOM 698 C C . ILE A 1 87 ? 3.020 -6.483 0.276 1.00 96.31 87 ILE A C 1
ATOM 700 O O . ILE A 1 87 ? 4.014 -6.760 -0.393 1.00 96.31 87 ILE A O 1
ATOM 704 N N . LEU A 1 88 ? 3.101 -6.309 1.600 1.00 96.06 88 LEU A N 1
ATOM 705 C CA . LEU A 1 88 ? 4.381 -6.350 2.322 1.00 96.06 88 LEU A CA 1
ATOM 706 C C . LEU A 1 88 ? 5.077 -7.718 2.265 1.00 96.06 88 LEU A C 1
ATOM 708 O O . LEU A 1 88 ? 6.306 -7.811 2.308 1.00 96.06 88 LEU A O 1
ATOM 712 N N . ALA A 1 89 ? 4.315 -8.810 2.233 1.00 95.56 89 ALA A N 1
ATOM 713 C CA . ALA A 1 89 ? 4.870 -10.151 2.096 1.00 95.56 89 ALA A CA 1
ATOM 714 C C . ALA A 1 89 ? 5.438 -10.392 0.691 1.00 95.56 89 ALA A C 1
ATOM 716 O O . ALA A 1 89 ? 6.446 -11.085 0.563 1.00 95.56 89 ALA A O 1
ATOM 717 N N . TRP A 1 90 ? 4.814 -9.834 -0.347 1.00 93.75 90 TRP A N 1
ATOM 718 C CA . TRP A 1 90 ? 5.295 -9.931 -1.726 1.00 93.75 90 TRP A CA 1
ATOM 719 C C . TRP A 1 90 ? 6.546 -9.096 -1.947 1.00 93.75 90 TRP A C 1
ATOM 721 O O . TRP A 1 90 ? 7.509 -9.603 -2.518 1.00 93.75 90 TRP A O 1
ATOM 731 N N . GLU A 1 91 ? 6.578 -7.882 -1.400 1.00 91.88 91 GLU A N 1
ATOM 732 C CA . GLU A 1 91 ? 7.762 -7.028 -1.462 1.00 91.88 91 GLU A CA 1
ATOM 733 C C . GLU A 1 91 ? 8.984 -7.716 -0.842 1.00 91.88 91 GLU A C 1
ATOM 735 O O . GLU A 1 91 ? 10.064 -7.743 -1.422 1.00 91.88 91 GLU A O 1
ATOM 740 N N . ARG A 1 92 ? 8.810 -8.368 0.315 1.00 90.75 92 ARG A N 1
ATOM 741 C CA . ARG A 1 92 ? 9.901 -9.116 0.960 1.00 90.75 92 ARG A CA 1
ATOM 742 C C . ARG A 1 92 ? 10.427 -10.281 0.119 1.00 90.75 92 ARG A C 1
ATOM 744 O O . ARG A 1 92 ? 11.576 -10.673 0.302 1.00 90.75 92 ARG A O 1
ATOM 751 N N . LYS A 1 93 ? 9.602 -10.856 -0.760 1.00 89.81 93 LYS A N 1
ATOM 752 C CA . LYS A 1 93 ? 10.002 -11.954 -1.653 1.00 89.81 93 LYS A CA 1
ATOM 753 C C . LYS A 1 93 ? 10.708 -11.460 -2.911 1.00 89.81 93 LYS A C 1
ATOM 755 O O . LYS A 1 93 ? 11.576 -12.167 -3.408 1.00 89.81 93 LYS A O 1
ATOM 760 N N . ASN A 1 94 ? 10.358 -10.267 -3.385 1.00 81.62 94 ASN A N 1
ATOM 761 C CA . ASN A 1 94 ? 10.955 -9.627 -4.551 1.00 81.62 94 ASN A CA 1
ATOM 762 C C . ASN A 1 94 ? 11.672 -8.337 -4.132 1.00 81.62 94 ASN A C 1
ATOM 764 O O . ASN A 1 94 ? 11.201 -7.250 -4.468 1.00 81.62 94 ASN A O 1
ATOM 768 N N . PRO A 1 95 ? 12.799 -8.421 -3.397 1.00 72.56 95 PRO A N 1
ATOM 769 C CA . PRO A 1 95 ? 13.567 -7.227 -3.096 1.00 72.56 95 PRO A CA 1
ATOM 770 C C . PRO A 1 95 ? 14.048 -6.606 -4.408 1.00 72.56 95 PRO A C 1
ATOM 772 O O . PRO A 1 95 ? 14.554 -7.314 -5.285 1.00 72.56 95 PRO A O 1
ATOM 775 N N . ALA A 1 96 ? 13.919 -5.283 -4.531 1.00 65.75 96 ALA A N 1
ATOM 776 C CA . ALA A 1 96 ? 14.504 -4.552 -5.646 1.00 65.75 96 ALA A CA 1
ATOM 777 C C . ALA A 1 96 ? 15.980 -4.966 -5.828 1.00 65.75 96 ALA A C 1
ATOM 779 O O . ALA A 1 96 ? 16.693 -5.152 -4.829 1.00 65.75 96 ALA A O 1
ATOM 780 N N . PRO A 1 97 ? 16.458 -5.138 -7.075 1.00 64.50 97 PRO A N 1
ATOM 781 C CA . PRO A 1 97 ? 17.845 -5.495 -7.320 1.00 64.50 97 PRO A CA 1
ATOM 782 C C . PRO A 1 97 ? 18.740 -4.425 -6.693 1.00 64.50 97 PRO A C 1
ATOM 784 O O . PRO A 1 97 ? 18.727 -3.266 -7.107 1.00 64.50 97 PRO A O 1
ATOM 787 N N . LYS A 1 98 ? 19.506 -4.806 -5.664 1.00 65.19 98 LYS A N 1
ATOM 788 C CA . LYS A 1 98 ? 20.496 -3.909 -5.062 1.00 65.19 98 LYS A CA 1
ATOM 789 C C . LYS A 1 98 ? 21.474 -3.476 -6.161 1.00 65.19 98 LYS A C 1
ATOM 791 O O . LYS A 1 98 ? 21.833 -4.325 -6.986 1.00 65.19 98 LYS A O 1
ATOM 796 N N . PRO A 1 99 ? 21.922 -2.206 -6.189 1.00 72.12 99 PRO A N 1
ATOM 797 C CA . PRO A 1 99 ? 22.966 -1.800 -7.119 1.00 72.12 99 PRO A CA 1
ATOM 798 C C . PRO A 1 99 ? 24.149 -2.754 -6.940 1.00 72.12 99 PRO A C 1
ATOM 800 O O . PRO A 1 99 ? 24.641 -2.937 -5.823 1.00 72.12 99 PRO A O 1
ATOM 803 N N . LYS A 1 100 ? 24.541 -3.437 -8.023 1.00 69.75 100 LYS A N 1
ATOM 804 C CA . LYS A 1 100 ? 25.688 -4.346 -7.983 1.00 69.75 100 LYS A CA 1
ATOM 805 C C . LYS A 1 100 ? 26.900 -3.507 -7.563 1.00 69.75 100 LYS A C 1
ATOM 807 O O . LYS A 1 100 ? 27.093 -2.443 -8.159 1.00 69.75 100 LYS A O 1
ATOM 812 N N . PRO A 1 101 ? 27.679 -3.922 -6.545 1.00 76.00 101 PRO A N 1
ATOM 813 C CA . PRO A 1 101 ? 28.897 -3.203 -6.201 1.00 76.00 101 PRO A CA 1
ATOM 814 C C . PRO A 1 101 ? 29.766 -3.090 -7.461 1.00 76.00 101 PRO A C 1
ATOM 816 O O . PRO A 1 101 ? 29.764 -4.025 -8.270 1.00 76.00 101 PRO A O 1
ATOM 819 N N . PRO A 1 102 ? 30.456 -1.954 -7.668 1.00 71.62 102 PRO A N 1
ATOM 820 C CA . PRO A 1 102 ? 31.351 -1.813 -8.802 1.00 71.62 102 PRO A CA 1
ATOM 821 C C . PRO A 1 102 ? 32.354 -2.964 -8.763 1.00 71.62 102 PRO A C 1
ATOM 823 O O . PRO A 1 102 ? 32.925 -3.269 -7.714 1.00 71.62 102 PRO A O 1
ATOM 826 N N . ASP A 1 103 ? 32.498 -3.637 -9.898 1.00 78.94 103 ASP A N 1
ATOM 827 C CA . ASP A 1 103 ? 33.448 -4.726 -10.057 1.00 78.94 103 ASP A CA 1
ATOM 828 C C . ASP A 1 103 ? 34.859 -4.171 -9.820 1.00 78.94 103 ASP A C 1
ATOM 830 O O . ASP A 1 103 ? 35.376 -3.410 -10.643 1.00 78.94 103 ASP A O 1
ATOM 834 N N . LYS A 1 104 ? 35.450 -4.493 -8.661 1.00 72.00 104 LYS A N 1
ATOM 835 C CA . LYS A 1 104 ? 36.781 -4.010 -8.263 1.00 72.00 104 LYS A CA 1
ATOM 836 C C . LYS A 1 104 ? 37.833 -4.382 -9.310 1.00 72.00 104 LYS A C 1
ATOM 838 O O . LYS A 1 104 ? 38.717 -3.583 -9.594 1.00 72.00 104 LYS A O 1
ATOM 843 N N . GLU A 1 105 ? 37.658 -5.525 -9.973 1.00 66.94 105 GLU A N 1
ATOM 844 C CA . GLU A 1 105 ? 38.545 -6.010 -11.029 1.00 66.94 105 GLU A CA 1
ATOM 845 C C . GLU A 1 105 ? 38.471 -5.127 -12.289 1.00 66.94 105 GLU A C 1
ATOM 847 O O . GLU A 1 105 ? 39.469 -4.901 -12.971 1.00 66.94 105 GLU A O 1
ATOM 852 N N . ARG A 1 106 ? 37.301 -4.545 -12.580 1.00 67.81 106 ARG A N 1
ATOM 853 C CA . ARG A 1 106 ? 37.123 -3.568 -13.667 1.00 67.81 106 ARG A CA 1
ATOM 854 C C . ARG A 1 106 ? 37.753 -2.213 -13.340 1.00 67.81 106 ARG A C 1
ATOM 856 O O . ARG A 1 106 ? 38.174 -1.516 -14.257 1.00 67.81 106 ARG A O 1
ATOM 863 N N . GLN A 1 107 ? 37.795 -1.838 -12.060 1.00 70.00 107 GLN A N 1
ATOM 864 C CA . GLN A 1 107 ? 38.415 -0.591 -11.602 1.00 70.00 107 GLN A CA 1
ATOM 865 C C . GLN A 1 107 ? 39.945 -0.690 -11.607 1.00 70.00 107 GLN A C 1
ATOM 867 O O . GLN A 1 107 ? 40.605 0.253 -12.029 1.00 70.00 107 GLN A O 1
ATOM 872 N N . GLU A 1 108 ? 40.497 -1.842 -11.223 1.00 74.19 108 GLU A N 1
ATOM 873 C CA . GLU A 1 108 ? 41.943 -2.107 -11.235 1.00 74.19 108 GLU A CA 1
ATOM 874 C C . GLU A 1 108 ? 42.507 -2.277 -12.654 1.00 74.19 108 GLU A C 1
ATOM 876 O O . GLU A 1 108 ? 43.643 -1.898 -12.905 1.00 74.19 108 GLU A O 1
ATOM 881 N N . ARG A 1 109 ? 41.709 -2.759 -13.618 1.00 74.25 109 ARG A N 1
ATOM 882 C CA . ARG A 1 109 ? 42.096 -2.834 -15.044 1.00 74.25 109 ARG A CA 1
ATOM 883 C C . ARG A 1 109 ? 42.129 -1.477 -15.769 1.00 74.25 109 ARG A C 1
ATOM 885 O O . ARG A 1 109 ? 42.513 -1.437 -16.936 1.00 74.25 109 ARG A O 1
ATOM 892 N N . MET A 1 110 ? 41.665 -0.398 -15.133 1.00 72.12 110 MET A N 1
ATOM 893 C CA . MET A 1 110 ? 41.609 0.963 -15.697 1.00 72.12 110 MET A CA 1
ATOM 894 C C . MET A 1 110 ? 42.673 1.916 -15.119 1.00 72.12 110 MET A C 1
ATOM 896 O O . MET A 1 110 ? 42.658 3.094 -15.477 1.00 72.12 110 MET A O 1
ATOM 900 N N . ILE A 1 111 ? 43.570 1.428 -14.253 1.00 71.25 111 ILE A N 1
ATOM 901 C CA . ILE A 1 111 ? 44.730 2.155 -13.702 1.00 71.25 111 ILE A CA 1
ATOM 902 C C . ILE A 1 111 ? 45.994 1.629 -14.381 1.00 71.25 111 ILE A C 1
ATOM 904 O O . ILE A 1 111 ? 46.812 2.472 -14.808 1.00 71.25 111 ILE A O 1
#

Sequence (111 aa):
MDKLEELKDLANRILVTVEALEGECFTVEKPKRSKKVRYAEYVTMTEQEHAKLIEQFGVTGTEDRIDNLNLYKGSTGRKYASDYLTILAWERKNPAPKPKPPDKERQERMI

pLDDT: mean 83.44, std 15.32, range [36.41, 97.75]